Protein AF-A0A661E257-F1 (afdb_monomer_lite)

Foldseek 3Di:
DDDPVNCVVPPDDDDDDDDPCVVCVPPPDDDDDDPDDDDD

Secondary structure (DSSP, 8-state):
---HHHHHHSPPPPPPPPPS-GGGTT-S------S-----

Sequence (40 aa):
MATTNQLVRKPRKRQVTKSNVPALQACPQRRGVCTTLQCR

Structure (mmCIF, N/CA/C/O backbone):
data_AF-A0A661E257-F1
#
_entry.id   AF-A0A661E257-F1
#
loop_
_atom_site.group_PDB
_atom_site.id
_atom_site.type_symbol
_atom_site.label_atom_id
_atom_site.label_alt_id
_atom_site.label_comp_id
_atom_site.label_asym_id
_atom_site.label_entity_id
_atom_site.label_seq_id
_atom_site.pdbx_PDB_ins_code
_atom_site.Cartn_x
_atom_site.Cartn_y
_atom_site.Cartn_z
_atom_site.occupancy
_atom_site.B_iso_or_equiv
_atom_site.auth_seq_id
_atom_site.auth_comp_id
_atom_site.auth_asym_id
_atom_site.auth_atom_id
_atom_site.pdbx_PDB_model_num
ATOM 1 N N . MET A 1 1 ? -10.960 -8.756 26.978 1.00 72.00 1 MET A N 1
ATOM 2 C CA . MET A 1 1 ? -12.101 -8.780 26.032 1.00 72.00 1 MET A CA 1
ATOM 3 C C . MET A 1 1 ? -12.681 -7.375 25.961 1.00 72.00 1 MET A C 1
ATOM 5 O O . MET A 1 1 ? -12.837 -6.772 27.014 1.00 72.00 1 MET A O 1
ATOM 9 N N . ALA A 1 2 ? -12.908 -6.814 24.770 1.00 80.44 2 ALA A N 1
ATOM 10 C CA . ALA A 1 2 ? -13.462 -5.461 24.659 1.00 80.44 2 ALA A CA 1
ATOM 11 C C . ALA A 1 2 ? -14.986 -5.504 24.837 1.00 80.44 2 ALA A C 1
ATOM 13 O O . ALA A 1 2 ? -15.643 -6.352 24.232 1.00 80.44 2 ALA A O 1
ATOM 14 N N . THR A 1 3 ? -15.545 -4.617 25.661 1.00 93.62 3 THR A N 1
ATOM 15 C CA . TH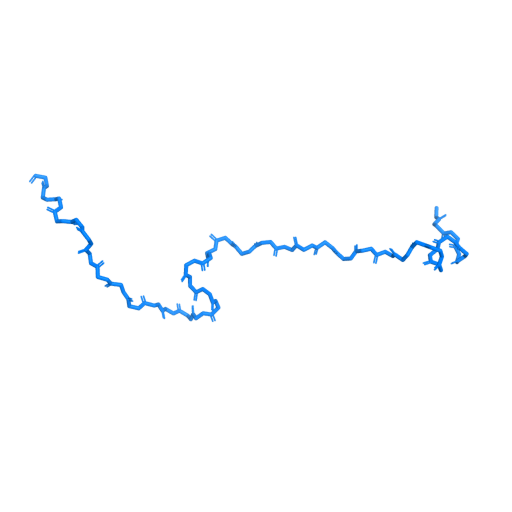R A 1 3 ? -16.999 -4.554 25.884 1.00 93.62 3 THR A CA 1
ATOM 16 C C . THR A 1 3 ? -17.705 -3.884 24.703 1.00 93.62 3 THR A C 1
ATOM 18 O O . THR A 1 3 ? -17.113 -3.078 23.982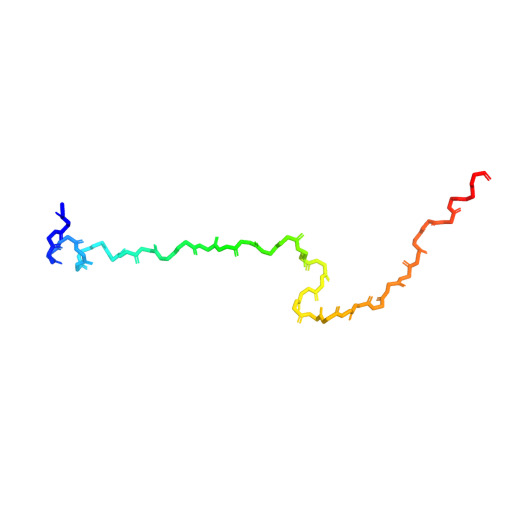 1.00 93.62 3 THR A O 1
ATOM 21 N N . THR A 1 4 ? -18.991 -4.176 24.495 1.00 90.56 4 THR A N 1
ATOM 22 C CA . THR A 1 4 ? -19.777 -3.618 23.378 1.00 90.56 4 THR A CA 1
ATOM 23 C C . THR A 1 4 ? -19.747 -2.088 23.364 1.00 90.56 4 THR A C 1
ATOM 25 O O . THR A 1 4 ? -19.518 -1.481 22.321 1.00 90.56 4 THR A O 1
ATOM 28 N N . ASN A 1 5 ? -19.836 -1.454 24.537 1.00 93.38 5 ASN A N 1
ATOM 29 C CA . ASN A 1 5 ? -19.750 0.003 24.672 1.00 93.38 5 ASN A CA 1
ATOM 30 C C . ASN A 1 5 ? -18.376 0.571 24.260 1.00 93.38 5 ASN A C 1
ATOM 32 O O . ASN A 1 5 ? -18.303 1.696 23.765 1.00 93.38 5 ASN A O 1
ATOM 36 N N . GLN A 1 6 ? -17.288 -0.195 24.416 1.00 92.62 6 GLN A N 1
ATOM 37 C CA . GLN A 1 6 ? -15.958 0.202 23.937 1.00 92.62 6 GLN A CA 1
ATOM 38 C C . GLN A 1 6 ? -15.878 0.151 22.408 1.00 92.62 6 GLN A C 1
ATOM 40 O O . GLN A 1 6 ? -15.285 1.045 21.810 1.00 92.62 6 GLN A O 1
ATOM 45 N N . LEU A 1 7 ? -16.516 -0.838 21.774 1.00 90.88 7 LEU A N 1
ATOM 46 C CA . LEU A 1 7 ? -16.562 -0.963 20.313 1.00 90.88 7 LEU A CA 1
ATOM 47 C C . LEU A 1 7 ? -17.463 0.091 19.655 1.00 90.88 7 LEU A C 1
ATOM 49 O O . LEU A 1 7 ? -17.130 0.568 18.575 1.00 90.88 7 LEU A O 1
ATOM 53 N N . VAL A 1 8 ? -18.557 0.493 20.311 1.00 90.44 8 VAL A N 1
ATOM 54 C CA . VAL A 1 8 ? -19.435 1.580 19.837 1.00 90.44 8 VAL A CA 1
ATOM 55 C C . VAL A 1 8 ? -18.704 2.927 19.862 1.00 90.44 8 VAL A C 1
ATOM 57 O O . VAL A 1 8 ? -18.777 3.685 18.901 1.00 90.44 8 VAL A O 1
ATOM 60 N N . ARG A 1 9 ? -17.951 3.219 20.933 1.00 93.25 9 ARG A N 1
ATOM 61 C CA . ARG A 1 9 ? -17.171 4.467 21.048 1.00 93.25 9 ARG A CA 1
ATOM 62 C C . ARG A 1 9 ? -15.890 4.454 20.207 1.00 93.25 9 ARG A C 1
ATOM 64 O O . ARG A 1 9 ? -15.446 5.505 19.752 1.00 93.25 9 ARG A O 1
ATOM 71 N N . LYS A 1 10 ? -15.261 3.286 20.039 1.00 92.00 10 LYS A N 1
ATOM 72 C CA . LYS A 1 10 ? -14.022 3.080 19.273 1.00 92.00 10 LYS A CA 1
ATOM 73 C C . LYS A 1 10 ? -14.130 1.786 18.453 1.00 92.00 10 LYS A C 1
ATOM 75 O O . LYS A 1 10 ? -13.725 0.723 18.934 1.00 92.00 10 LYS A O 1
ATOM 80 N N . PRO A 1 11 ? -14.648 1.854 17.214 1.00 89.56 11 PRO A N 1
ATOM 81 C CA . PRO A 1 11 ? -14.768 0.672 16.371 1.00 89.56 11 PRO A CA 1
ATOM 82 C C . PRO A 1 11 ? -13.387 0.110 16.019 1.00 89.56 11 PRO A C 1
ATOM 84 O O . PRO A 1 11 ? -12.398 0.843 15.917 1.00 89.56 11 PRO A O 1
ATOM 87 N N . ARG A 1 12 ? -13.308 -1.212 15.810 1.00 90.81 12 ARG A N 1
ATOM 88 C CA . ARG A 1 12 ? -12.053 -1.845 15.382 1.00 90.81 12 ARG A CA 1
ATOM 89 C C . ARG A 1 12 ? -11.695 -1.350 13.985 1.00 90.81 12 ARG A C 1
ATOM 91 O O . ARG A 1 12 ? -12.485 -1.486 13.053 1.00 90.81 12 ARG A O 1
ATOM 98 N N . LYS A 1 13 ? -10.482 -0.828 13.830 1.00 90.25 13 LYS A N 1
ATOM 99 C CA . LYS A 1 13 ? -9.936 -0.480 12.517 1.00 90.25 13 LYS A CA 1
ATOM 100 C C . LYS A 1 13 ? -9.354 -1.734 11.873 1.00 90.25 13 LYS A C 1
ATOM 102 O O . LYS A 1 13 ? -8.582 -2.454 12.504 1.00 90.25 13 LYS A O 1
ATOM 107 N N . ARG A 1 14 ? -9.730 -1.998 10.620 1.00 90.19 14 ARG A N 1
ATOM 108 C CA . ARG A 1 14 ? -9.057 -3.014 9.802 1.00 90.19 14 ARG A CA 1
ATOM 109 C C . ARG A 1 14 ? -7.648 -2.518 9.485 1.00 90.19 14 ARG A C 1
ATOM 111 O O . ARG A 1 14 ? -7.459 -1.330 9.232 1.00 90.19 14 ARG A O 1
ATOM 118 N N . GLN A 1 15 ? -6.670 -3.416 9.522 1.00 88.88 15 GLN A N 1
ATOM 119 C CA . GLN A 1 15 ? -5.310 -3.076 9.120 1.00 88.88 15 GLN A CA 1
ATOM 120 C C . GLN A 1 15 ? -5.268 -2.917 7.599 1.00 88.88 15 GLN A C 1
ATOM 122 O O . GLN A 1 15 ? -5.815 -3.746 6.874 1.00 88.88 15 GLN A O 1
ATOM 127 N N . VAL A 1 16 ? -4.644 -1.840 7.124 1.00 88.31 16 VAL A N 1
ATOM 128 C CA . VAL A 1 16 ? -4.442 -1.611 5.691 1.00 88.31 16 VAL A CA 1
ATOM 129 C C . VAL A 1 16 ? -3.143 -2.293 5.289 1.00 88.31 16 VAL A C 1
ATOM 131 O O . VAL A 1 16 ? -2.072 -1.918 5.767 1.00 88.31 16 VAL A O 1
ATOM 134 N N . THR A 1 17 ? -3.233 -3.291 4.416 1.00 88.62 17 THR A N 1
ATOM 135 C CA . THR A 1 17 ? -2.064 -3.946 3.830 1.00 88.62 17 THR A CA 1
ATOM 136 C C . THR A 1 17 ? -1.601 -3.166 2.602 1.00 88.62 17 THR A C 1
ATOM 138 O O . THR A 1 17 ? -2.403 -2.742 1.769 1.00 88.62 17 THR A O 1
ATOM 141 N N . LYS A 1 18 ? -0.291 -2.930 2.498 1.00 85.50 18 LYS A N 1
ATOM 142 C CA . LYS A 1 18 ? 0.317 -2.310 1.314 1.00 85.50 18 LYS A CA 1
ATOM 143 C C . LYS A 1 18 ? 0.666 -3.402 0.307 1.00 85.50 18 LYS A C 1
ATOM 145 O O . LYS A 1 18 ? 1.099 -4.482 0.696 1.00 85.50 18 LYS A O 1
ATOM 150 N N . SER A 1 19 ? 0.492 -3.113 -0.980 1.00 87.75 19 SER A N 1
ATOM 151 C CA . SER A 1 19 ? 0.998 -3.989 -2.037 1.00 87.75 19 SER A CA 1
ATOM 152 C C . SER A 1 19 ? 2.516 -3.860 -2.132 1.00 87.75 19 SER A C 1
ATOM 154 O O . SER A 1 19 ? 3.043 -2.748 -2.129 1.00 87.75 19 SER A O 1
ATOM 156 N N . ASN A 1 20 ? 3.206 -4.991 -2.277 1.00 87.38 20 ASN A N 1
ATOM 157 C CA . ASN A 1 20 ? 4.652 -5.028 -2.503 1.00 87.38 20 ASN A CA 1
ATOM 158 C C . ASN A 1 20 ? 5.044 -4.494 -3.895 1.00 87.38 20 ASN A C 1
ATOM 160 O O . ASN A 1 20 ? 6.202 -4.164 -4.123 1.00 87.38 20 ASN A O 1
ATOM 164 N N . VAL A 1 21 ? 4.086 -4.392 -4.825 1.00 86.88 21 VAL A N 1
ATOM 165 C CA . VAL A 1 21 ? 4.305 -3.985 -6.223 1.00 86.88 21 VAL A CA 1
ATOM 166 C C . VAL A 1 21 ? 3.420 -2.787 -6.604 1.00 86.88 21 VAL A C 1
ATOM 168 O O . VAL A 1 21 ? 2.468 -2.929 -7.376 1.00 86.88 21 VAL A O 1
ATOM 171 N N . PRO A 1 22 ? 3.703 -1.571 -6.092 1.00 86.50 22 PRO A N 1
ATOM 172 C CA . PRO A 1 22 ? 2.882 -0.388 -6.375 1.00 86.50 22 PRO A CA 1
ATOM 173 C C . PRO A 1 22 ? 2.908 0.014 -7.856 1.00 86.50 22 PRO A C 1
ATOM 175 O O . PRO A 1 22 ? 1.923 0.545 -8.365 1.00 86.50 22 PRO A O 1
ATOM 178 N N . ALA A 1 23 ? 4.000 -0.285 -8.569 1.00 85.81 23 ALA A N 1
ATOM 179 C CA . ALA A 1 23 ? 4.170 0.061 -9.980 1.00 85.81 23 ALA A CA 1
ATOM 180 C C . ALA A 1 23 ? 3.107 -0.579 -10.892 1.00 85.81 23 ALA A C 1
ATOM 182 O O . ALA A 1 23 ? 2.692 0.036 -11.875 1.00 85.81 23 ALA A O 1
ATOM 183 N N . LEU A 1 24 ? 2.631 -1.782 -10.547 1.00 87.94 24 LEU A N 1
ATOM 184 C CA . LEU A 1 24 ? 1.633 -2.511 -11.329 1.00 87.94 24 LEU A CA 1
ATOM 185 C C . LEU A 1 24 ? 0.210 -1.959 -11.163 1.00 87.94 24 LEU A C 1
ATOM 187 O O . LEU A 1 24 ? -0.619 -2.240 -12.020 1.00 87.94 24 LEU A O 1
ATOM 191 N N . GLN A 1 25 ? -0.079 -1.183 -10.106 1.00 86.19 25 GLN A N 1
ATOM 192 C CA . GLN A 1 25 ? -1.414 -0.656 -9.749 1.00 86.19 25 GLN A CA 1
ATOM 193 C C . GLN A 1 25 ? -2.569 -1.624 -10.108 1.00 86.19 25 GLN A C 1
ATOM 195 O O . GLN A 1 25 ? -3.479 -1.277 -10.856 1.00 86.19 25 GLN A O 1
ATOM 200 N N . ALA A 1 26 ? -2.500 -2.861 -9.606 1.00 86.94 26 ALA A N 1
ATOM 201 C CA . ALA A 1 26 ? -3.487 -3.928 -9.838 1.00 86.94 26 ALA A CA 1
ATOM 202 C C . ALA A 1 26 ? -3.649 -4.431 -11.295 1.00 86.94 26 ALA A C 1
ATOM 204 O O . ALA A 1 26 ? -4.560 -5.206 -11.573 1.00 86.94 26 ALA A O 1
ATOM 205 N N . CYS A 1 27 ? -2.756 -4.067 -12.217 1.00 89.06 27 CYS A N 1
ATOM 206 C CA . CYS A 1 27 ? -2.660 -4.683 -13.541 1.00 89.06 27 CYS A CA 1
ATOM 207 C C . CYS A 1 27 ? -1.751 -5.929 -13.496 1.00 89.06 27 CYS A C 1
ATOM 209 O O . CYS A 1 27 ? -0.719 -5.889 -12.824 1.00 89.06 27 CYS A O 1
ATOM 211 N N . PRO A 1 28 ? -2.059 -7.006 -14.247 1.00 89.50 28 PRO A N 1
ATOM 212 C CA . PRO A 1 28 ? -1.217 -8.207 -14.284 1.00 89.50 28 PRO A CA 1
ATOM 213 C C . PRO A 1 28 ? 0.177 -7.939 -14.872 1.00 89.50 28 PRO A C 1
ATOM 215 O O . PRO A 1 28 ? 1.163 -8.500 -14.408 1.00 89.50 28 PRO A O 1
ATOM 218 N N . GLN A 1 29 ? 0.279 -7.043 -15.857 1.00 89.81 29 GLN A N 1
ATOM 219 C CA . GLN A 1 29 ? 1.547 -6.593 -16.424 1.00 89.81 29 GLN A CA 1
ATOM 220 C C . GLN A 1 29 ? 1.398 -5.166 -16.953 1.00 89.81 29 GLN A C 1
ATOM 222 O O . GLN A 1 29 ? 0.332 -4.781 -17.437 1.00 89.81 29 GLN A O 1
ATOM 227 N N . ARG A 1 30 ? 2.469 -4.373 -16.875 1.00 86.38 30 ARG A N 1
ATOM 228 C CA . ARG A 1 30 ? 2.541 -3.035 -17.473 1.00 86.38 30 ARG A CA 1
ATOM 229 C C . ARG A 1 30 ? 3.730 -2.944 -18.414 1.00 86.38 30 ARG A C 1
ATOM 231 O O . ARG A 1 30 ? 4.812 -3.419 -18.083 1.00 86.38 30 ARG A O 1
ATOM 238 N N . ARG A 1 31 ? 3.522 -2.339 -19.587 1.00 86.94 31 ARG A N 1
ATOM 239 C CA . ARG A 1 31 ? 4.608 -2.029 -20.526 1.00 86.94 31 ARG A CA 1
ATOM 240 C C . ARG A 1 31 ? 5.399 -0.838 -19.983 1.00 86.94 31 ARG A C 1
ATOM 242 O O . ARG A 1 31 ? 4.801 0.162 -19.599 1.00 86.94 31 ARG A O 1
ATOM 249 N N . GLY A 1 32 ? 6.720 -0.964 -19.949 1.00 88.06 32 GLY A N 1
ATOM 250 C CA . GLY A 1 32 ? 7.650 0.102 -19.583 1.00 88.06 32 GLY A CA 1
ATOM 251 C C . GLY A 1 32 ? 8.680 0.316 -20.689 1.00 88.06 32 GLY A C 1
ATOM 252 O O . GLY A 1 32 ? 8.908 -0.580 -21.499 1.00 88.06 32 GLY A O 1
ATOM 253 N N . VAL A 1 33 ? 9.285 1.502 -20.720 1.00 90.06 33 VAL A N 1
ATOM 254 C CA . VAL A 1 33 ? 10.413 1.833 -21.603 1.00 90.06 33 VAL A CA 1
ATOM 255 C C . VAL A 1 33 ? 11.675 1.903 -20.748 1.00 90.06 33 VAL A C 1
ATOM 257 O O . VAL A 1 33 ? 11.643 2.465 -19.653 1.00 90.06 33 VAL A O 1
ATOM 260 N N . CYS A 1 34 ? 12.777 1.325 -21.227 1.00 88.25 34 CYS A N 1
A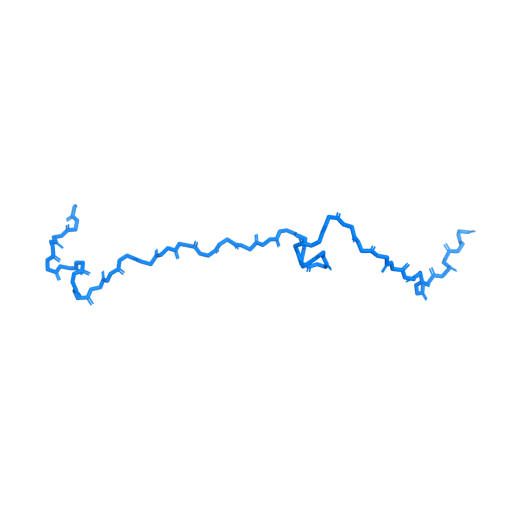TOM 261 C CA . CYS A 1 34 ? 14.064 1.394 -20.539 1.00 88.25 34 CYS A CA 1
ATOM 262 C C . CYS A 1 34 ? 14.593 2.831 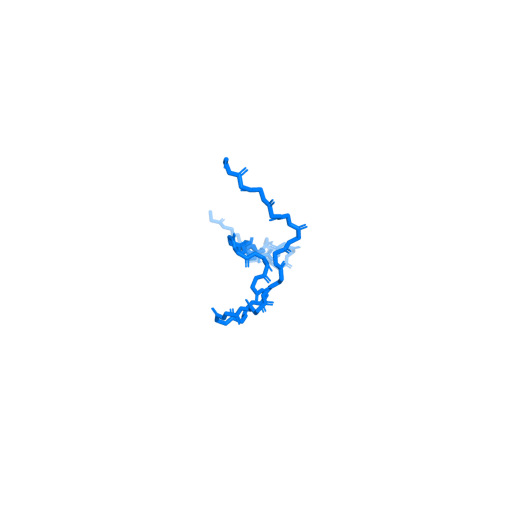-20.591 1.00 88.25 34 CYS A C 1
ATOM 264 O O . CYS A 1 34 ? 14.848 3.360 -21.670 1.00 88.25 34 CYS A O 1
ATOM 266 N N . THR A 1 35 ? 14.745 3.465 -19.431 1.00 85.12 35 THR A N 1
ATOM 267 C CA . THR A 1 35 ? 15.250 4.842 -19.322 1.00 85.12 35 THR A CA 1
ATOM 268 C C . THR A 1 35 ? 16.772 4.919 -19.351 1.00 85.12 35 THR A C 1
ATOM 270 O O . THR A 1 35 ? 17.321 5.962 -19.692 1.00 85.12 35 THR A O 1
ATOM 273 N N . THR A 1 36 ? 17.465 3.827 -19.030 1.00 78.19 36 THR A N 1
ATOM 274 C CA . THR A 1 36 ? 18.924 3.737 -19.093 1.00 78.19 36 THR A CA 1
ATOM 275 C C . THR A 1 36 ? 19.348 2.493 -19.865 1.00 78.19 3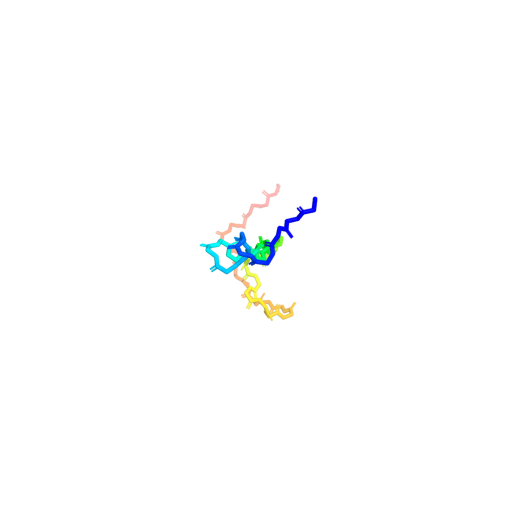6 THR A C 1
ATOM 277 O O . THR A 1 36 ? 18.908 1.378 -19.590 1.00 78.19 36 THR A O 1
ATOM 280 N N . LEU A 1 37 ? 20.220 2.696 -20.854 1.00 66.19 37 LEU A N 1
ATOM 281 C CA . LEU A 1 37 ? 20.910 1.635 -21.583 1.00 66.19 37 LEU A CA 1
ATOM 282 C C . LEU A 1 37 ? 22.320 1.520 -21.008 1.00 66.19 37 LEU A C 1
ATOM 284 O O . LEU A 1 37 ? 23.265 2.079 -21.555 1.00 66.19 37 LEU A O 1
ATOM 288 N N . GLN A 1 38 ? 22.461 0.858 -19.861 1.00 68.44 38 GLN A N 1
ATOM 289 C CA . GLN A 1 38 ? 23.789 0.611 -19.308 1.00 68.44 38 GLN A CA 1
ATOM 290 C C . GLN A 1 38 ? 24.303 -0.736 -19.818 1.00 68.44 38 GLN A C 1
ATOM 292 O O . GLN A 1 38 ? 24.013 -1.784 -19.242 1.00 68.44 38 GLN A O 1
ATOM 297 N N . CYS A 1 39 ? 25.053 -0.694 -20.922 1.00 56.22 39 CYS A N 1
ATOM 298 C CA . CYS A 1 39 ? 25.946 -1.790 -21.282 1.00 56.22 39 CYS A CA 1
ATOM 299 C C . CYS A 1 39 ? 27.072 -1.858 -20.248 1.00 56.22 39 CYS A C 1
ATOM 301 O O . CYS A 1 39 ? 27.666 -0.834 -19.906 1.00 56.22 39 CYS A O 1
ATOM 303 N N . ARG A 1 40 ? 27.322 -3.068 -19.744 1.00 51.50 40 ARG A N 1
ATOM 304 C CA . ARG A 1 40 ? 28.628 -3.412 -19.178 1.00 51.50 40 ARG A CA 1
ATOM 305 C C . ARG A 1 40 ? 29.719 -3.207 -20.218 1.00 51.50 40 ARG A C 1
ATOM 307 O O . ARG A 1 40 ? 29.431 -3.485 -21.404 1.00 51.50 40 ARG A O 1
#

pLDDT: mean 8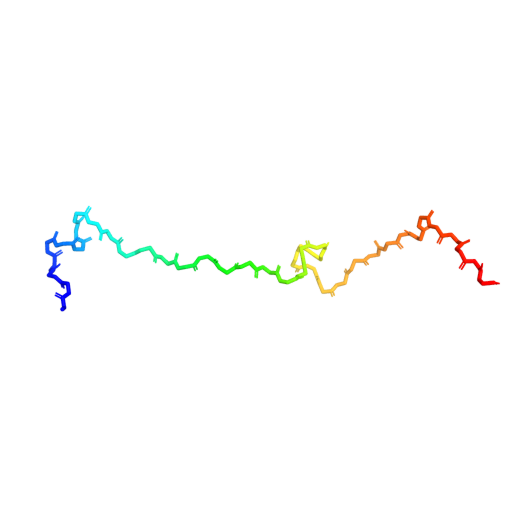5.26, std 9.38, range [51.5, 93.62]

Radius of gyration: 21.84 Å; chains: 1; bounding box: 48×14×48 Å